Protein AF-A0AA88R9X1-F1 (afdb_monomer_lite)

Foldseek 3Di:
DDDDPPVPPDDPDDDPPPPDDPDDPDDPVCPDPVNCVVVVNPPCNVVVSVVVVVLVVQLVCCVVCVQDAGEAEFLAFEQDVVNVRDGPHHPVQSCQCVVCSVPDDSPDHHSFYYYRNHTDDD

pLDDT: mean 73.53, std 25.75, range [25.95, 97.69]

Sequence (122 aa):
MEGTNNGFCHDILIGTKLKGTKLKAPDADDAKEDLLEKEGWLNLSAYIVSKAALNAYSRILAKKFTAFRVNAVSPGFCKTDLSHNNGQFTAEEGARGPVRMALIPADGPSGKFFYQMEESAL

Radius of gyration: 17.2 Å; chains: 1; bounding box: 45×38×44 Å

Secondary structure (DSSP, 8-state):
-------TTSSSSS-----S---PPPPGGGGSHHHHHHTT--TTHHHHHHHHHHHHHHHHHHHH-TTS---EEE--SB-SGGGTT--SB-HHHHHHHHHHHHS--TTS--S-EEETTEEE--

Structure (mmCIF, N/CA/C/O backbone):
data_AF-A0AA88R9X1-F1
#
_entry.id   AF-A0AA88R9X1-F1
#
loop_
_atom_site.group_PDB
_atom_site.id
_atom_site.type_symbol
_atom_site.label_atom_id
_atom_site.label_alt_id
_atom_site.label_comp_id
_atom_site.label_asym_id
_atom_site.label_entity_id
_atom_site.label_seq_id
_atom_site.pdbx_PDB_ins_code
_atom_site.Cartn_x
_atom_site.Cartn_y
_atom_site.Cartn_z
_atom_site.occupancy
_atom_site.B_iso_or_equiv
_atom_site.auth_seq_id
_atom_site.auth_comp_id
_atom_site.auth_asym_id
_atom_site.auth_atom_id
_atom_site.pdbx_PDB_model_num
ATOM 1 N N . MET A 1 1 ? 31.416 5.103 -29.039 1.00 39.81 1 MET A N 1
ATOM 2 C CA . MET A 1 1 ? 31.401 5.306 -27.580 1.00 39.81 1 MET A CA 1
ATOM 3 C C . MET A 1 1 ? 30.964 6.731 -27.345 1.00 39.81 1 MET A C 1
ATOM 5 O O . MET A 1 1 ? 31.744 7.616 -27.634 1.00 39.81 1 MET A O 1
ATOM 9 N N . GLU A 1 2 ? 29.710 6.918 -26.951 1.00 25.95 2 GLU A N 1
ATOM 10 C CA . GLU A 1 2 ? 29.242 7.959 -26.026 1.00 25.95 2 GLU A CA 1
ATOM 11 C C . GLU A 1 2 ? 27.739 7.728 -25.878 1.00 25.95 2 GLU A C 1
ATOM 13 O O . GLU A 1 2 ? 26.950 7.947 -26.793 1.00 25.95 2 GLU A O 1
ATOM 18 N N . GLY A 1 3 ? 27.388 7.084 -24.764 1.00 28.06 3 GLY A N 1
ATOM 19 C CA . GLY A 1 3 ? 26.023 6.723 -24.429 1.00 28.06 3 GLY A CA 1
ATOM 20 C C . GLY A 1 3 ? 25.284 7.948 -23.921 1.00 28.06 3 GLY A C 1
ATOM 21 O O . GLY A 1 3 ? 25.703 8.584 -22.955 1.00 28.06 3 GLY A O 1
ATOM 22 N N . THR A 1 4 ? 24.164 8.255 -24.562 1.00 29.47 4 THR A N 1
ATOM 23 C CA . THR A 1 4 ? 23.162 9.172 -24.033 1.00 29.47 4 THR A CA 1
ATOM 24 C C . THR A 1 4 ? 22.575 8.555 -22.764 1.00 29.47 4 THR A C 1
ATOM 26 O O . THR A 1 4 ? 21.745 7.644 -22.815 1.00 29.47 4 THR A O 1
ATOM 29 N N . ASN A 1 5 ? 23.076 9.021 -21.619 1.00 31.41 5 ASN A N 1
ATOM 30 C CA . ASN A 1 5 ? 22.527 8.780 -20.290 1.00 31.41 5 ASN A CA 1
ATOM 31 C C . ASN A 1 5 ? 21.124 9.393 -20.210 1.00 31.41 5 ASN A C 1
ATOM 33 O O . ASN A 1 5 ? 20.933 10.511 -19.734 1.00 31.41 5 ASN A O 1
ATOM 37 N N . ASN A 1 6 ? 20.128 8.643 -20.668 1.00 27.61 6 ASN A N 1
ATOM 38 C CA . ASN A 1 6 ? 18.724 8.985 -20.503 1.00 27.61 6 ASN A CA 1
ATOM 39 C C . ASN A 1 6 ? 18.300 8.533 -19.101 1.00 27.61 6 ASN A C 1
ATOM 41 O O . ASN A 1 6 ? 17.631 7.519 -18.930 1.00 27.61 6 ASN A O 1
ATOM 45 N N . GLY A 1 7 ? 18.742 9.283 -18.088 1.00 29.55 7 GLY A N 1
ATOM 46 C CA . GLY A 1 7 ? 18.462 9.079 -16.662 1.00 29.55 7 GLY A CA 1
ATOM 47 C C . GLY A 1 7 ? 17.003 9.316 -16.247 1.00 29.55 7 GLY A C 1
ATOM 48 O O . GLY A 1 7 ? 16.743 9.764 -15.134 1.00 29.55 7 GLY A O 1
ATOM 49 N N . PHE A 1 8 ? 16.034 9.018 -17.112 1.00 29.48 8 PHE A N 1
ATOM 50 C CA . PHE A 1 8 ? 14.612 9.041 -16.779 1.00 29.48 8 PHE A CA 1
ATOM 51 C C . PHE A 1 8 ? 14.231 7.742 -16.066 1.00 29.48 8 PHE A C 1
ATOM 53 O O . PHE A 1 8 ? 13.696 6.836 -16.692 1.00 29.48 8 PHE A O 1
ATOM 60 N N . CYS A 1 9 ? 14.537 7.625 -14.769 1.00 28.97 9 CYS A N 1
ATOM 61 C CA . CYS A 1 9 ? 13.812 6.704 -13.870 1.00 28.97 9 CYS A CA 1
ATOM 62 C C . CYS A 1 9 ? 14.130 6.836 -12.370 1.00 28.97 9 CYS A C 1
ATOM 64 O O . CYS A 1 9 ? 13.554 6.085 -11.588 1.00 28.97 9 CYS A O 1
ATOM 66 N N . HIS A 1 10 ? 15.009 7.739 -11.922 1.00 27.98 10 HIS A N 1
ATOM 67 C CA . HIS A 1 10 ? 15.520 7.636 -10.547 1.00 27.98 10 HIS A CA 1
ATOM 68 C C . HIS A 1 10 ? 14.709 8.318 -9.428 1.00 27.98 10 HIS A C 1
ATOM 70 O O . HIS A 1 10 ? 14.932 7.961 -8.277 1.00 27.98 10 HIS A O 1
ATOM 76 N N . ASP A 1 11 ? 13.732 9.189 -9.717 1.00 27.67 11 ASP A N 1
ATOM 77 C CA . ASP A 1 11 ? 13.104 10.016 -8.659 1.00 27.67 11 ASP A CA 1
ATOM 78 C C . ASP A 1 11 ? 11.576 9.910 -8.538 1.00 27.67 11 ASP A C 1
ATOM 80 O O . ASP A 1 11 ? 10.944 10.657 -7.788 1.00 27.67 11 ASP A O 1
ATOM 84 N N . ILE A 1 12 ? 10.942 8.962 -9.227 1.00 31.28 12 ILE A N 1
ATOM 85 C CA . ILE A 1 12 ? 9.519 8.705 -9.002 1.00 31.28 12 ILE A CA 1
ATOM 86 C C . ILE A 1 12 ? 9.419 7.707 -7.839 1.00 31.28 12 ILE A C 1
ATOM 88 O O . ILE A 1 12 ? 10.000 6.631 -7.906 1.00 31.28 12 ILE A O 1
ATOM 92 N N . LEU A 1 13 ? 8.618 8.039 -6.821 1.00 41.50 13 LEU A N 1
ATOM 93 C CA . LEU A 1 13 ? 7.974 7.107 -5.873 1.00 41.50 13 LEU A CA 1
ATOM 94 C C . LEU A 1 13 ? 8.561 6.842 -4.476 1.00 41.50 13 LEU A C 1
ATOM 96 O O . LEU A 1 13 ? 8.080 5.905 -3.836 1.00 41.50 13 LEU A O 1
ATOM 100 N N . ILE A 1 14 ? 9.440 7.666 -3.895 1.00 32.62 14 ILE A N 1
ATOM 101 C CA . ILE A 1 14 ? 9.703 7.533 -2.444 1.00 32.62 14 ILE A CA 1
ATOM 102 C C . ILE A 1 14 ? 9.734 8.887 -1.739 1.00 32.62 14 ILE A C 1
ATOM 104 O O . ILE A 1 14 ? 10.750 9.570 -1.688 1.00 32.62 14 ILE A O 1
ATOM 108 N N . GLY A 1 15 ? 8.595 9.229 -1.139 1.00 27.77 15 GLY A N 1
ATOM 109 C CA . GLY A 1 15 ? 8.479 10.311 -0.173 1.00 27.77 15 GLY A CA 1
ATOM 110 C C . GLY A 1 15 ? 8.259 11.670 -0.819 1.00 27.77 15 GLY A C 1
ATOM 111 O O . GLY A 1 15 ? 9.072 12.184 -1.583 1.00 27.77 15 GLY A O 1
ATOM 112 N N . THR A 1 16 ? 7.157 12.311 -0.456 1.00 36.44 16 THR A N 1
ATOM 113 C CA . THR A 1 16 ? 7.021 13.755 -0.593 1.00 36.44 16 THR A CA 1
ATOM 114 C C . THR A 1 16 ? 8.128 14.442 0.205 1.00 36.44 16 THR A C 1
ATOM 116 O O . THR A 1 16 ? 7.961 14.770 1.373 1.00 36.44 16 THR A O 1
ATOM 119 N N . LYS A 1 17 ? 9.261 14.732 -0.440 1.00 29.09 17 LYS A N 1
ATOM 120 C CA . LYS A 1 17 ? 10.092 15.880 -0.075 1.00 29.09 17 LYS A CA 1
ATOM 121 C C . LYS A 1 17 ? 9.936 16.953 -1.140 1.00 29.09 17 LYS A C 1
ATOM 123 O O . LYS A 1 17 ? 10.871 17.317 -1.845 1.00 29.09 17 LYS A O 1
ATOM 128 N N . LEU A 1 18 ? 8.712 17.467 -1.226 1.00 35.84 18 LEU A N 1
ATOM 129 C CA . LEU A 1 18 ? 8.415 18.706 -1.929 1.00 35.84 18 LEU A CA 1
ATOM 130 C C . LEU A 1 18 ? 9.074 19.835 -1.129 1.00 35.84 18 LEU A C 1
ATOM 132 O O . LEU A 1 18 ? 8.592 20.244 -0.071 1.00 35.84 18 LEU A O 1
ATOM 136 N N . LYS A 1 19 ? 10.244 20.292 -1.584 1.00 26.88 19 LYS A N 1
ATOM 137 C CA . LYS A 1 19 ? 10.877 21.499 -1.051 1.00 26.88 19 LYS A CA 1
ATOM 138 C C . LYS A 1 19 ? 9.978 22.697 -1.376 1.00 26.88 19 LYS A C 1
ATOM 140 O O . LYS A 1 19 ? 10.009 23.221 -2.478 1.00 26.88 19 LYS A O 1
ATOM 145 N N . GLY A 1 20 ? 9.235 23.158 -0.375 1.00 31.95 20 GLY A N 1
ATOM 146 C CA . GLY A 1 20 ? 9.008 24.587 -0.150 1.00 31.95 20 GLY A CA 1
ATOM 147 C C . GLY A 1 20 ? 8.012 25.334 -1.039 1.00 31.95 20 GLY A C 1
ATOM 148 O O . GLY A 1 20 ? 7.910 26.545 -0.869 1.00 31.95 20 GLY A O 1
ATOM 149 N N . THR A 1 21 ? 7.242 24.689 -1.913 1.00 32.16 21 THR A N 1
ATOM 150 C CA . THR A 1 21 ? 6.120 25.358 -2.591 1.00 32.16 21 THR A CA 1
ATOM 151 C C . THR A 1 21 ? 4.806 24.958 -1.929 1.00 32.16 21 THR A C 1
ATOM 153 O O . THR A 1 21 ? 4.516 23.782 -1.715 1.00 32.16 21 THR A O 1
ATOM 156 N N . LYS A 1 22 ? 4.019 25.955 -1.510 1.00 31.02 22 LYS A N 1
ATOM 157 C CA . LYS A 1 22 ? 2.672 25.738 -0.974 1.00 31.02 22 LYS A CA 1
ATOM 158 C C . LYS A 1 22 ? 1.824 25.109 -2.082 1.00 31.02 22 LYS A C 1
ATOM 160 O O . LYS A 1 22 ? 1.385 25.823 -2.975 1.00 31.02 22 LYS A O 1
ATOM 165 N N . LEU A 1 23 ? 1.600 23.797 -2.028 1.00 41.44 23 LEU A N 1
ATOM 166 C CA .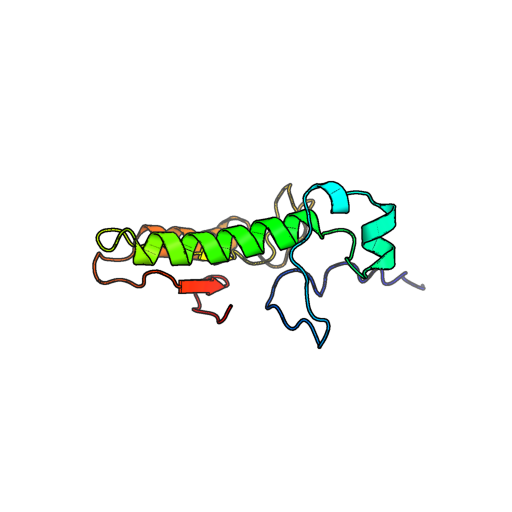 LEU A 1 23 ? 0.645 23.145 -2.919 1.00 41.44 23 LEU A CA 1
ATOM 167 C C . LEU A 1 23 ? -0.763 23.628 -2.562 1.00 41.44 23 LEU A C 1
ATOM 169 O O . LEU A 1 23 ? -1.288 23.317 -1.491 1.00 41.44 23 LEU A O 1
ATOM 173 N N . LYS A 1 24 ? -1.377 24.383 -3.473 1.00 41.38 24 LYS A N 1
ATOM 174 C CA . LYS A 1 24 ? -2.832 24.488 -3.548 1.00 41.38 24 LYS A CA 1
ATOM 175 C C . LYS A 1 24 ? -3.346 23.151 -4.101 1.00 41.38 24 LYS A C 1
ATOM 177 O O . LYS A 1 24 ? -2.697 22.560 -4.964 1.00 41.38 24 LYS A O 1
ATOM 182 N N . ALA A 1 25 ? -4.455 22.637 -3.570 1.00 45.50 25 ALA A N 1
ATOM 183 C CA . ALA A 1 25 ? -5.102 21.477 -4.178 1.00 45.50 25 ALA A CA 1
ATOM 184 C C . ALA A 1 25 ? -5.467 21.842 -5.630 1.00 45.50 25 ALA A C 1
ATOM 186 O O . ALA A 1 25 ? -6.022 22.927 -5.814 1.00 45.50 25 ALA A O 1
ATOM 187 N N . PRO A 1 26 ? -5.125 21.007 -6.628 1.00 49.78 26 PRO A N 1
ATOM 188 C CA . PRO A 1 26 ? -5.497 21.291 -8.004 1.00 49.78 26 PRO A CA 1
ATOM 189 C C . PRO A 1 26 ? -7.024 21.274 -8.113 1.00 49.78 26 PRO A C 1
ATOM 191 O O . PRO A 1 26 ? -7.675 20.317 -7.680 1.00 49.78 26 PRO A O 1
ATOM 194 N N . ASP A 1 27 ? -7.583 22.353 -8.649 1.00 51.22 27 ASP A N 1
ATOM 195 C CA . ASP A 1 27 ? -8.983 22.424 -9.040 1.00 51.22 27 ASP A CA 1
ATOM 196 C C . ASP A 1 27 ? -9.172 21.520 -10.282 1.00 51.22 27 ASP A C 1
ATOM 198 O O . ASP A 1 27 ? -8.227 21.271 -11.032 1.00 51.22 27 ASP A O 1
ATOM 202 N N . ALA A 1 28 ? -10.371 20.968 -10.514 1.00 52.03 28 ALA A N 1
ATOM 203 C CA . ALA A 1 28 ? -10.596 20.010 -11.615 1.00 52.03 28 ALA A CA 1
ATOM 204 C C . ALA A 1 28 ? -10.238 20.580 -13.008 1.00 52.03 28 ALA A C 1
ATOM 206 O O . ALA A 1 28 ? -9.942 19.827 -13.936 1.00 52.03 28 ALA A O 1
ATOM 207 N N . ASP A 1 29 ? -10.225 21.909 -13.126 1.00 50.34 29 ASP A N 1
ATOM 208 C CA . ASP A 1 29 ? -9.878 22.656 -14.333 1.00 50.34 29 ASP A CA 1
ATOM 209 C C . ASP A 1 29 ? -8.359 22.828 -14.552 1.00 50.34 29 ASP A C 1
ATOM 211 O O . ASP A 1 29 ? -7.946 23.194 -15.657 1.00 50.34 29 ASP A O 1
ATOM 215 N N . ASP A 1 30 ? -7.527 22.517 -13.548 1.00 53.12 30 ASP A N 1
ATOM 216 C CA . ASP A 1 30 ? -6.058 22.641 -13.590 1.00 53.12 30 ASP A CA 1
ATOM 217 C C . ASP A 1 30 ? -5.380 21.469 -14.329 1.00 53.12 30 ASP A C 1
ATOM 219 O O . ASP A 1 30 ? -4.165 21.453 -14.512 1.00 53.12 30 ASP A O 1
ATOM 223 N N . ALA A 1 31 ? -6.157 20.489 -14.802 1.00 53.72 31 ALA A N 1
ATOM 224 C CA . ALA A 1 31 ? -5.675 19.323 -15.550 1.00 53.72 31 ALA A CA 1
ATOM 225 C C . ALA A 1 31 ? -5.240 19.627 -17.003 1.00 53.72 31 ALA A C 1
ATOM 227 O O . ALA A 1 31 ? -4.954 18.705 -17.766 1.00 53.72 31 ALA A O 1
ATOM 228 N N . LYS A 1 32 ? -5.218 20.899 -17.417 1.00 52.47 32 LYS A N 1
ATOM 229 C CA . LYS A 1 32 ? -4.786 21.315 -18.760 1.00 52.47 32 LYS A CA 1
ATOM 230 C C . LYS A 1 32 ? -3.257 21.340 -18.820 1.00 52.47 32 LYS A C 1
ATOM 232 O O . LYS A 1 32 ? -2.629 21.936 -17.950 1.00 52.47 32 LYS A O 1
ATOM 237 N N . GLU A 1 33 ? -2.671 20.734 -19.853 1.00 51.03 33 GLU A N 1
ATOM 238 C CA . GLU A 1 33 ? -1.211 20.557 -19.973 1.00 51.03 33 GLU A CA 1
ATOM 239 C C . GLU A 1 33 ? -0.416 21.870 -19.841 1.00 51.03 33 GLU A C 1
ATOM 241 O O . GLU A 1 33 ? 0.590 21.904 -19.135 1.00 51.03 33 GLU A O 1
ATOM 246 N N . ASP A 1 34 ? -0.941 22.977 -20.377 1.00 49.09 34 ASP A N 1
ATOM 247 C CA . ASP A 1 34 ? -0.329 24.315 -20.290 1.00 49.09 34 ASP A CA 1
ATOM 248 C C . ASP A 1 34 ? -0.182 24.866 -18.852 1.00 49.09 34 ASP A C 1
ATOM 250 O O . ASP A 1 34 ? 0.638 25.752 -18.603 1.00 49.09 34 ASP A O 1
ATOM 254 N N . LEU A 1 35 ? -0.974 24.383 -17.885 1.00 50.56 35 LEU A N 1
ATOM 255 C CA . LEU A 1 35 ? -0.901 24.812 -16.478 1.00 50.56 35 LEU A CA 1
ATOM 256 C C . LEU A 1 35 ? 0.069 23.956 -15.656 1.00 50.56 35 LEU A C 1
ATOM 258 O O . LEU A 1 35 ? 0.626 24.438 -14.668 1.00 50.56 35 LEU A O 1
ATOM 262 N N . LEU A 1 36 ? 0.309 22.712 -16.081 1.00 52.81 36 LEU A N 1
ATOM 263 C CA . LEU A 1 36 ? 1.212 21.787 -15.399 1.00 52.81 36 LEU A CA 1
ATOM 264 C C . LEU A 1 36 ? 2.664 22.266 -15.501 1.00 52.81 36 LEU A C 1
ATOM 266 O O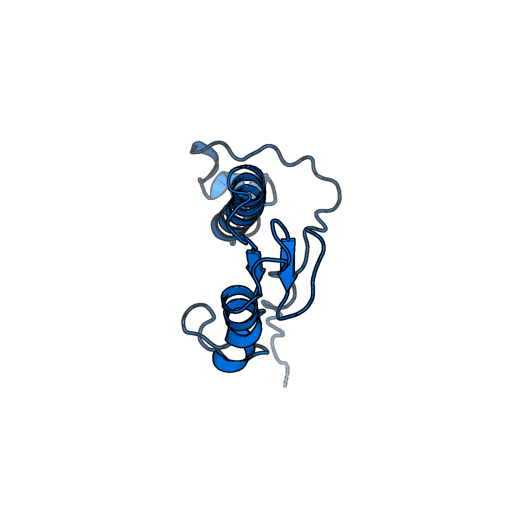 . LEU A 1 36 ? 3.364 22.308 -14.491 1.00 52.81 36 LEU A O 1
ATOM 270 N N . GLU A 1 37 ? 3.089 22.732 -16.679 1.00 51.97 37 GLU A N 1
ATOM 271 C CA . GLU A 1 37 ? 4.434 23.291 -16.865 1.00 51.97 37 GLU A CA 1
ATOM 272 C C . GLU A 1 37 ? 4.625 24.615 -16.113 1.00 51.97 37 GLU A C 1
ATOM 274 O O . GLU A 1 37 ? 5.665 24.840 -15.490 1.00 51.97 37 GLU A O 1
ATOM 279 N N . LYS A 1 38 ? 3.602 25.480 -16.118 1.00 49.53 38 LYS A N 1
ATOM 280 C CA . LYS A 1 38 ? 3.661 26.816 -15.507 1.00 49.53 38 LYS A CA 1
ATOM 281 C C . LYS A 1 38 ? 3.752 26.778 -13.978 1.00 49.53 38 LYS A C 1
ATOM 283 O O . LYS A 1 38 ? 4.395 27.640 -13.385 1.00 49.53 38 LYS A O 1
ATOM 288 N N . GLU A 1 39 ? 3.150 25.769 -13.356 1.00 57.28 39 GLU A N 1
ATOM 289 C CA . GLU A 1 39 ? 3.133 25.572 -11.900 1.00 57.28 39 GLU A CA 1
ATOM 290 C C . GLU A 1 39 ? 4.157 24.513 -11.424 1.00 57.28 39 GLU A C 1
ATOM 292 O O . GLU A 1 39 ? 4.176 24.139 -10.250 1.00 57.28 39 GLU A O 1
ATOM 297 N N . GLY A 1 40 ? 5.039 24.032 -12.312 1.00 53.69 40 GLY A N 1
ATOM 298 C CA . GLY A 1 40 ? 6.135 23.115 -11.967 1.00 53.69 40 GLY A CA 1
ATOM 299 C C . GLY A 1 40 ? 5.710 21.667 -11.691 1.00 53.69 40 GLY A C 1
ATOM 300 O O . GLY A 1 40 ? 6.444 20.915 -11.043 1.00 53.69 40 GLY A O 1
ATOM 301 N N . TRP A 1 41 ? 4.539 21.254 -12.172 1.00 50.00 41 TRP A N 1
ATOM 302 C CA . TRP A 1 41 ? 4.053 19.883 -12.073 1.00 50.00 41 TRP A CA 1
ATOM 303 C C . TRP A 1 41 ? 4.607 19.056 -13.232 1.00 50.00 41 TRP A C 1
ATOM 305 O O . TRP A 1 41 ? 4.156 19.156 -14.367 1.00 50.00 41 TRP A O 1
ATOM 315 N N . LEU A 1 42 ? 5.595 18.210 -12.939 1.00 49.41 42 LEU A N 1
ATOM 316 C CA . LEU A 1 42 ? 6.153 17.257 -13.903 1.00 49.41 42 LEU A CA 1
ATOM 317 C C . LEU A 1 42 ? 5.053 16.328 -14.466 1.00 49.41 42 LEU A C 1
ATOM 319 O O . LEU A 1 42 ? 4.078 16.045 -13.767 1.00 49.41 42 LEU A O 1
ATOM 323 N N . ASN A 1 43 ? 5.268 15.802 -15.683 1.00 53.31 43 ASN A N 1
ATOM 324 C CA . ASN A 1 43 ? 4.405 14.951 -16.544 1.00 53.31 43 ASN A CA 1
ATOM 325 C C . ASN A 1 43 ? 3.771 13.673 -15.922 1.00 53.31 43 ASN A C 1
ATOM 327 O O . ASN A 1 43 ? 3.287 12.794 -16.628 1.00 53.31 43 ASN A O 1
ATOM 331 N N . LEU A 1 44 ? 3.766 13.539 -14.597 1.00 58.59 44 LEU A N 1
ATOM 332 C CA . LEU A 1 44 ? 3.147 12.470 -13.806 1.00 58.59 44 LEU A CA 1
ATOM 333 C C . LEU A 1 44 ? 2.127 13.015 -12.789 1.00 58.59 44 LEU A C 1
ATOM 335 O O . LEU A 1 44 ? 1.733 12.302 -11.860 1.00 58.59 44 LEU A O 1
ATOM 339 N N . SER A 1 45 ? 1.711 14.276 -12.944 1.00 71.12 45 SER A N 1
ATOM 340 C CA . SER A 1 45 ? 0.898 15.027 -11.979 1.00 71.12 45 SER A CA 1
ATOM 341 C C . SER A 1 45 ? -0.371 14.279 -11.557 1.00 71.12 45 SER A C 1
ATOM 343 O O . SER A 1 45 ? -0.606 14.106 -10.363 1.00 71.12 45 SER A O 1
ATOM 345 N N . ALA A 1 46 ? -1.134 13.726 -12.506 1.00 80.94 46 ALA A N 1
ATOM 346 C CA . ALA A 1 46 ? -2.375 13.010 -12.212 1.00 80.94 46 ALA A CA 1
ATOM 347 C C . ALA A 1 46 ? -2.148 11.713 -11.416 1.00 80.94 46 ALA A C 1
ATOM 349 O O . ALA A 1 46 ? -2.882 11.434 -10.466 1.00 80.94 46 ALA A O 1
ATOM 350 N N . TYR A 1 47 ? -1.112 10.930 -11.750 1.00 79.88 47 TYR A N 1
ATOM 351 C CA . TYR A 1 47 ? -0.779 9.707 -11.011 1.00 79.88 47 TYR A CA 1
ATOM 352 C C . TYR A 1 47 ? -0.330 10.031 -9.583 1.00 79.88 47 TYR A C 1
ATOM 354 O O . TYR A 1 47 ? -0.805 9.413 -8.629 1.00 79.88 47 TYR A O 1
ATOM 362 N N . ILE A 1 48 ? 0.538 11.036 -9.424 1.00 81.12 48 ILE A N 1
ATOM 363 C CA . ILE A 1 48 ? 1.035 11.480 -8.117 1.00 81.12 48 ILE A CA 1
ATOM 364 C C . ILE A 1 48 ? -0.123 11.981 -7.249 1.00 81.12 48 ILE A C 1
ATOM 366 O O . ILE A 1 48 ? -0.274 11.525 -6.114 1.00 81.12 48 ILE A O 1
ATOM 370 N N . VAL A 1 49 ? -0.980 12.856 -7.785 1.00 83.94 49 VAL A N 1
ATOM 371 C CA . VAL A 1 49 ? -2.154 13.384 -7.074 1.00 83.94 49 VAL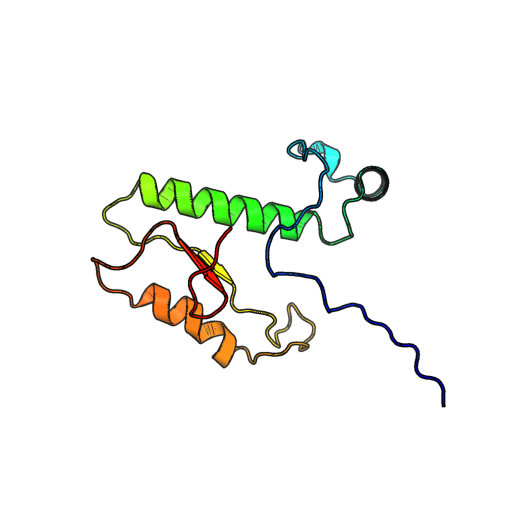 A CA 1
ATOM 372 C C . VAL A 1 49 ? -3.124 12.258 -6.716 1.00 83.94 49 VAL A C 1
ATOM 374 O O . VAL A 1 49 ? -3.569 12.176 -5.571 1.00 83.94 49 VAL A O 1
ATOM 377 N N . SER A 1 50 ? -3.397 11.334 -7.643 1.00 84.19 50 SER A N 1
ATOM 378 C CA . SER A 1 50 ? -4.265 10.178 -7.395 1.00 84.19 50 SER A CA 1
ATOM 379 C C . SER A 1 50 ? -3.738 9.293 -6.259 1.00 84.19 50 SER A C 1
ATOM 381 O O . SER A 1 50 ? -4.490 8.929 -5.352 1.00 84.19 50 SER A O 1
ATOM 383 N N . LYS A 1 51 ? -2.434 8.982 -6.243 1.00 88.75 51 LYS A N 1
ATOM 384 C CA . LYS A 1 51 ? -1.827 8.168 -5.177 1.00 88.75 51 LYS A CA 1
ATOM 385 C C . LYS A 1 51 ? -1.732 8.911 -3.843 1.00 88.75 51 LYS A C 1
ATOM 387 O O . LYS A 1 51 ? -1.946 8.291 -2.802 1.00 88.75 51 LYS A O 1
ATOM 392 N N . ALA A 1 52 ? -1.502 10.224 -3.851 1.00 86.50 52 ALA A N 1
ATOM 393 C CA . ALA A 1 52 ? -1.560 11.045 -2.642 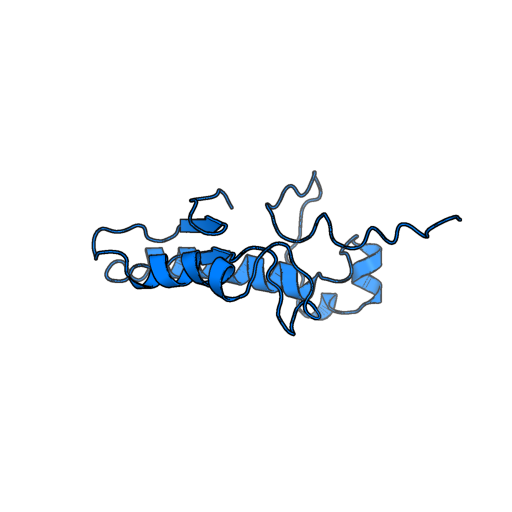1.00 86.50 52 ALA A CA 1
ATOM 394 C C . ALA A 1 52 ? -2.978 11.069 -2.042 1.00 86.50 52 ALA A C 1
ATOM 396 O O . ALA A 1 52 ? -3.148 10.847 -0.840 1.00 86.50 52 ALA A O 1
ATOM 397 N N . ALA A 1 53 ? -4.003 11.252 -2.882 1.00 87.69 53 ALA A N 1
ATOM 398 C CA . ALA A 1 53 ? -5.403 11.199 -2.471 1.00 87.69 53 ALA A CA 1
ATOM 399 C C . ALA A 1 53 ? -5.782 9.817 -1.914 1.00 87.69 53 ALA A C 1
ATOM 401 O O . ALA A 1 53 ? -6.412 9.732 -0.860 1.00 87.69 53 ALA A O 1
ATOM 402 N N . LEU A 1 54 ? -5.335 8.731 -2.557 1.00 89.12 54 LEU A N 1
ATOM 403 C CA . LEU A 1 54 ? -5.547 7.362 -2.079 1.00 89.12 54 LEU A CA 1
ATOM 404 C C . LEU A 1 54 ? -4.929 7.130 -0.688 1.00 89.12 54 LEU A C 1
ATOM 406 O O . LEU A 1 54 ? -5.572 6.540 0.181 1.00 89.12 54 LEU A O 1
ATOM 410 N N . ASN A 1 55 ? -3.717 7.638 -0.445 1.00 90.50 55 ASN A N 1
ATOM 411 C CA . ASN A 1 55 ? -3.048 7.538 0.856 1.00 90.50 55 ASN A CA 1
ATOM 412 C C . ASN A 1 55 ? -3.757 8.354 1.950 1.00 90.50 55 ASN A C 1
ATOM 414 O O . ASN A 1 55 ? -3.835 7.928 3.102 1.00 90.50 55 ASN A O 1
ATOM 418 N N . ALA A 1 56 ? -4.298 9.527 1.616 1.00 91.31 56 ALA A N 1
ATOM 419 C CA . ALA A 1 56 ? -5.128 10.287 2.548 1.00 91.31 56 ALA A CA 1
ATOM 420 C C . ALA A 1 56 ? -6.439 9.544 2.857 1.00 91.31 56 ALA A C 1
ATOM 422 O O . ALA A 1 56 ? -6.851 9.445 4.016 1.00 91.31 56 ALA A O 1
ATOM 423 N N . TYR A 1 57 ? -7.065 8.969 1.830 1.00 93.12 57 TYR A N 1
ATOM 424 C CA . TYR A 1 57 ? -8.323 8.246 1.954 1.00 93.12 57 TYR A CA 1
ATOM 425 C C . TYR A 1 57 ? -8.194 6.980 2.808 1.00 93.12 57 TYR A C 1
ATOM 427 O O . TYR A 1 57 ? -9.043 6.740 3.668 1.00 93.12 57 TYR A O 1
ATOM 435 N N . SER A 1 58 ? -7.106 6.215 2.669 1.00 92.44 58 SER A N 1
ATOM 436 C CA . SER A 1 58 ? -6.859 5.029 3.503 1.00 92.44 58 SER A CA 1
ATOM 437 C C . SER A 1 58 ? -6.796 5.374 4.998 1.00 92.44 58 SER A C 1
ATOM 439 O O . SER A 1 58 ? -7.367 4.659 5.822 1.00 92.44 58 SER A O 1
ATOM 441 N N . ARG A 1 59 ? -6.205 6.522 5.365 1.00 93.75 59 ARG A N 1
ATOM 442 C CA . ARG A 1 59 ? -6.173 7.026 6.753 1.00 93.75 59 ARG A CA 1
ATOM 443 C C . ARG A 1 59 ? -7.555 7.433 7.260 1.00 93.75 59 ARG A C 1
ATOM 445 O O . ARG A 1 59 ? -7.863 7.207 8.430 1.00 93.75 59 ARG A O 1
ATOM 452 N N . ILE A 1 60 ? -8.385 8.035 6.407 1.00 96.19 60 ILE A N 1
ATOM 453 C CA . ILE A 1 60 ? -9.775 8.380 6.747 1.00 96.19 60 ILE A CA 1
ATOM 454 C C . ILE A 1 60 ? -10.582 7.101 6.997 1.00 96.19 60 ILE A C 1
ATOM 456 O O . ILE A 1 60 ? -11.269 6.999 8.014 1.00 96.19 60 ILE A O 1
ATOM 460 N N . LEU A 1 61 ? -10.457 6.107 6.115 1.00 95.12 61 LEU A N 1
ATOM 461 C CA . LEU A 1 61 ? -11.122 4.814 6.261 1.00 95.12 61 LEU A CA 1
ATOM 462 C C . LEU A 1 61 ? -10.682 4.075 7.525 1.00 95.12 61 LEU A C 1
ATOM 464 O O . LEU A 1 61 ? -11.540 3.599 8.263 1.00 95.12 61 LEU A O 1
ATOM 468 N N . ALA A 1 62 ? -9.382 4.043 7.820 1.00 95.25 62 ALA A N 1
ATOM 469 C CA . ALA A 1 62 ? -8.851 3.416 9.030 1.00 95.25 62 ALA A CA 1
ATOM 470 C C . ALA A 1 62 ? -9.438 4.018 10.318 1.00 95.25 62 ALA A C 1
ATOM 472 O O . ALA A 1 62 ? -9.725 3.294 11.268 1.00 95.25 62 ALA A O 1
ATOM 473 N N . LYS A 1 63 ? -9.651 5.342 10.348 1.00 95.81 63 LYS A N 1
ATOM 474 C CA . LYS A 1 63 ? -10.295 6.025 11.483 1.00 95.81 63 LYS A CA 1
ATOM 475 C C . LYS A 1 63 ? -11.794 5.745 11.564 1.00 95.81 63 LYS A C 1
ATOM 477 O O . LYS A 1 63 ? -12.328 5.622 12.660 1.00 95.81 63 LYS A O 1
ATOM 482 N N . LYS A 1 64 ? -12.475 5.682 10.417 1.00 97.50 64 LYS A N 1
ATOM 483 C CA . LYS A 1 64 ? -13.927 5.469 10.346 1.00 97.50 64 LYS A CA 1
ATOM 484 C C . LYS A 1 64 ? -14.320 4.026 10.670 1.00 97.50 64 LYS A C 1
ATOM 486 O O . LYS A 1 64 ? -15.361 3.802 11.278 1.00 97.50 64 LYS A O 1
ATOM 491 N N . PHE A 1 65 ? -13.502 3.061 10.264 1.00 95.38 65 PHE A N 1
ATOM 492 C CA . PHE A 1 65 ? -13.795 1.636 10.352 1.00 95.38 65 PHE A CA 1
ATOM 493 C C . PHE A 1 65 ? -12.757 0.920 11.213 1.00 95.38 65 PHE A C 1
ATOM 495 O O . PHE A 1 65 ? -11.877 0.225 10.713 1.00 95.38 65 PHE A O 1
ATOM 502 N N . THR A 1 66 ? -12.888 1.058 12.531 1.00 92.94 66 THR A N 1
ATOM 503 C CA . THR A 1 66 ? -11.939 0.488 13.499 1.00 92.94 66 THR A CA 1
ATOM 504 C C . THR A 1 66 ? -11.946 -1.040 13.541 1.00 92.94 66 THR A C 1
ATOM 506 O O . THR A 1 66 ? -10.962 -1.627 13.969 1.00 92.94 66 THR A O 1
ATOM 509 N N . ALA A 1 67 ? -12.999 -1.710 13.066 1.00 93.56 67 ALA A N 1
ATOM 510 C CA . ALA A 1 67 ? -13.022 -3.170 12.942 1.00 93.56 67 ALA A CA 1
ATOM 511 C C . ALA A 1 67 ? -12.119 -3.692 11.806 1.00 93.56 67 ALA A C 1
ATOM 513 O O . ALA A 1 67 ? -11.652 -4.826 11.863 1.00 93.56 67 ALA A O 1
ATOM 514 N N . PHE A 1 68 ? -11.844 -2.869 10.790 1.00 93.88 68 PHE A N 1
ATOM 515 C CA . PHE A 1 68 ? -11.011 -3.240 9.649 1.00 93.88 68 PHE A CA 1
ATOM 516 C C . PHE A 1 68 ? -9.566 -2.780 9.850 1.00 93.88 68 PHE A C 1
ATOM 518 O O . PHE A 1 68 ? -9.276 -1.830 10.582 1.00 93.88 68 PHE A O 1
ATOM 525 N N . ARG A 1 69 ? -8.632 -3.457 9.182 1.00 95.62 69 ARG A N 1
ATOM 526 C CA . ARG A 1 69 ? -7.238 -3.023 9.076 1.00 95.62 69 ARG A CA 1
ATOM 527 C C . ARG A 1 69 ? -7.024 -2.439 7.688 1.00 95.62 69 ARG A C 1
ATOM 529 O O . ARG A 1 69 ? -7.023 -3.167 6.702 1.00 95.62 69 ARG A O 1
ATOM 536 N N . VAL A 1 70 ? -6.910 -1.117 7.605 1.00 96.44 70 VAL A N 1
ATOM 537 C CA . VAL A 1 70 ? -6.799 -0.406 6.326 1.00 96.44 70 VAL A CA 1
ATOM 538 C C . VAL A 1 70 ? -5.431 0.244 6.250 1.00 96.44 70 VAL A C 1
ATOM 540 O O . VAL A 1 70 ? -5.147 1.155 7.017 1.00 96.44 70 VAL A O 1
ATOM 543 N N . ASN A 1 71 ? -4.586 -0.199 5.325 1.00 95.88 71 ASN A N 1
ATOM 544 C CA . ASN A 1 71 ? -3.240 0.339 5.129 1.00 95.88 71 ASN A CA 1
ATOM 545 C C . ASN A 1 71 ? -2.990 0.613 3.645 1.00 95.88 71 ASN A C 1
ATOM 547 O O . ASN A 1 71 ? -3.618 0.005 2.779 1.00 95.88 71 ASN A O 1
ATOM 551 N N . ALA A 1 72 ? -2.065 1.524 3.356 1.00 95.62 72 ALA A N 1
ATOM 552 C CA . ALA A 1 72 ? -1.567 1.762 2.007 1.00 95.62 72 ALA A CA 1
ATOM 553 C C . ALA A 1 72 ? -0.190 1.111 1.842 1.00 95.62 72 ALA A C 1
ATOM 555 O O . ALA A 1 72 ? 0.633 1.165 2.754 1.00 95.62 72 ALA A O 1
ATOM 556 N N . VAL A 1 73 ? 0.064 0.508 0.680 1.00 95.50 73 VAL A N 1
ATOM 557 C CA . VAL A 1 73 ? 1.335 -0.166 0.384 1.00 95.50 73 VAL A CA 1
ATOM 558 C C . VAL A 1 73 ? 1.843 0.259 -0.986 1.00 95.50 73 VAL A C 1
ATOM 560 O O . VAL A 1 73 ? 1.110 0.185 -1.972 1.00 95.50 73 VAL A O 1
ATOM 563 N N . SER A 1 74 ? 3.102 0.683 -1.047 1.00 94.75 74 SER A N 1
ATOM 564 C CA . SER A 1 74 ? 3.852 0.855 -2.287 1.00 94.75 74 SER A CA 1
ATOM 565 C C . SER A 1 74 ? 4.700 -0.396 -2.538 1.00 94.75 74 SER A C 1
ATOM 567 O O . SER A 1 74 ? 5.557 -0.703 -1.711 1.00 94.75 74 SER A O 1
ATOM 569 N N . PRO A 1 75 ? 4.508 -1.114 -3.658 1.00 92.31 75 PRO A N 1
ATOM 570 C CA . PRO A 1 75 ? 5.261 -2.332 -3.977 1.00 92.31 75 PRO A CA 1
ATOM 571 C C . PRO A 1 75 ? 6.692 -2.049 -4.473 1.00 92.31 75 PRO A C 1
ATOM 573 O O . PRO A 1 75 ? 7.400 -2.964 -4.879 1.00 92.31 75 PRO A O 1
ATOM 576 N N . GLY A 1 76 ? 7.123 -0.784 -4.498 1.00 91.88 76 GLY A N 1
ATOM 577 C CA . GLY A 1 76 ? 8.357 -0.377 -5.165 1.00 91.88 76 GLY A CA 1
ATOM 578 C C . GLY A 1 76 ? 8.250 -0.412 -6.693 1.00 91.88 76 GLY A C 1
ATOM 579 O O . GLY A 1 76 ? 7.187 -0.663 -7.269 1.00 91.88 76 GLY A O 1
ATOM 580 N N . PHE A 1 77 ? 9.363 -0.123 -7.368 1.00 92.06 77 PHE A N 1
ATOM 581 C CA . PHE A 1 77 ? 9.410 -0.072 -8.829 1.00 92.06 77 PHE A CA 1
ATOM 582 C C . PHE A 1 77 ? 9.556 -1.478 -9.430 1.00 92.06 77 PHE A C 1
ATOM 584 O O . PHE A 1 77 ? 10.658 -2.031 -9.502 1.00 92.06 77 PHE A O 1
ATOM 591 N N . CYS A 1 78 ? 8.420 -2.063 -9.819 1.00 91.12 78 CYS A N 1
ATOM 592 C CA . CYS A 1 78 ? 8.311 -3.447 -10.281 1.00 91.12 78 CYS A CA 1
ATOM 593 C C . CYS A 1 78 ? 8.304 -3.563 -11.808 1.00 91.12 78 CYS A C 1
ATOM 595 O O . CYS A 1 78 ? 7.684 -2.741 -12.476 1.00 91.12 78 CYS A O 1
ATOM 597 N N . LYS A 1 79 ? 8.895 -4.634 -12.345 1.00 93.56 79 LYS A N 1
ATOM 598 C CA . LYS A 1 79 ? 8.838 -5.025 -13.762 1.00 93.56 79 LYS A CA 1
ATOM 599 C C . LYS A 1 79 ? 7.437 -5.527 -14.117 1.00 93.56 79 LYS A C 1
ATOM 601 O O . LYS A 1 79 ? 7.085 -6.658 -13.792 1.00 93.56 79 LYS A O 1
ATOM 606 N N . THR A 1 80 ? 6.635 -4.662 -14.730 1.00 91.25 80 THR A N 1
ATOM 607 C CA . THR A 1 80 ? 5.244 -4.918 -15.139 1.00 91.25 80 THR A CA 1
ATOM 608 C C . THR A 1 80 ? 4.940 -4.162 -16.429 1.00 91.25 80 THR A C 1
ATOM 610 O O . THR A 1 80 ? 5.703 -3.278 -16.816 1.00 91.25 80 THR A O 1
ATOM 613 N N . ASP A 1 81 ? 3.797 -4.417 -17.061 1.00 93.62 81 ASP A N 1
ATOM 614 C CA . ASP A 1 81 ? 3.387 -3.653 -18.248 1.00 93.62 81 ASP A CA 1
ATOM 615 C C . ASP A 1 81 ? 3.263 -2.144 -17.966 1.00 93.62 81 ASP A C 1
ATOM 617 O O . ASP A 1 81 ? 3.629 -1.332 -18.811 1.00 93.62 81 ASP A O 1
ATOM 621 N N . LEU A 1 82 ? 2.865 -1.752 -16.744 1.00 86.62 82 LEU A N 1
ATOM 622 C CA . LEU A 1 82 ? 2.785 -0.346 -16.314 1.00 86.62 82 LEU A CA 1
ATOM 623 C C . LEU A 1 82 ? 4.144 0.375 -16.379 1.00 86.62 82 LEU A C 1
ATOM 625 O O . LEU A 1 82 ? 4.203 1.580 -16.611 1.00 86.62 82 LEU A O 1
ATOM 629 N N . SER A 1 83 ? 5.234 -0.356 -16.158 1.00 86.75 83 SER A N 1
ATOM 630 C CA . SER A 1 83 ? 6.607 0.153 -16.195 1.00 86.75 83 SER A CA 1
ATOM 631 C C . SER A 1 83 ? 7.349 -0.235 -17.477 1.00 86.75 83 SER A C 1
ATOM 633 O O . SER A 1 83 ? 8.574 -0.099 -17.543 1.00 86.75 83 SER A O 1
ATOM 635 N N . HIS A 1 84 ? 6.638 -0.728 -18.498 1.00 92.25 84 HIS A N 1
ATOM 636 C CA . HIS A 1 84 ? 7.226 -1.280 -19.723 1.00 92.25 84 HIS A CA 1
ATOM 637 C C . HIS A 1 84 ? 8.278 -2.364 -19.428 1.00 92.25 84 HIS A C 1
ATOM 639 O O . HIS A 1 84 ? 9.344 -2.403 -20.038 1.00 92.25 84 HIS A O 1
ATOM 645 N N . ASN A 1 85 ? 7.993 -3.217 -18.441 1.00 91.12 85 ASN A N 1
ATOM 646 C CA . ASN A 1 85 ? 8.870 -4.273 -17.933 1.00 91.12 85 ASN A CA 1
ATOM 647 C C . ASN A 1 85 ? 10.225 -3.790 -17.372 1.00 91.12 85 ASN A C 1
ATOM 649 O O . ASN A 1 85 ? 11.142 -4.592 -17.186 1.00 91.12 85 ASN A O 1
ATOM 653 N N . ASN A 1 86 ? 10.335 -2.506 -17.012 1.00 85.94 86 ASN A N 1
ATOM 654 C CA . ASN A 1 86 ? 11.461 -1.957 -16.255 1.00 85.94 86 ASN A CA 1
ATOM 655 C C . ASN A 1 86 ? 11.186 -1.992 -14.749 1.00 85.94 86 ASN A C 1
ATOM 657 O O . ASN A 1 86 ? 10.041 -1.969 -14.306 1.00 85.94 86 ASN A O 1
ATOM 661 N N . GLY A 1 87 ? 12.234 -2.050 -13.935 1.00 90.00 87 GLY A N 1
ATOM 662 C CA . GLY A 1 87 ? 12.067 -2.115 -12.487 1.00 90.00 87 GLY A CA 1
ATOM 663 C C . GLY A 1 87 ? 13.254 -2.730 -11.773 1.00 90.00 87 GLY A C 1
ATOM 664 O O . GLY A 1 87 ? 14.003 -3.519 -12.352 1.00 90.00 87 GLY A O 1
ATOM 665 N N . GLN A 1 88 ? 13.390 -2.385 -10.496 1.00 93.44 88 GLN A N 1
ATOM 666 C CA . GLN A 1 88 ? 14.334 -3.034 -9.586 1.00 93.44 88 GLN A CA 1
ATOM 667 C C . GLN A 1 88 ? 13.774 -4.363 -9.071 1.00 93.44 88 GLN A C 1
ATOM 669 O O . GLN A 1 88 ? 14.531 -5.311 -8.891 1.00 93.44 88 GLN A O 1
ATOM 674 N N . PHE A 1 89 ? 12.453 -4.445 -8.890 1.00 92.00 89 PHE A N 1
ATOM 675 C CA . PHE A 1 89 ? 11.771 -5.616 -8.345 1.00 92.00 89 PHE A CA 1
ATOM 676 C C . PHE A 1 89 ? 11.020 -6.386 -9.431 1.00 92.00 89 PHE A C 1
ATOM 678 O O . PHE A 1 89 ? 10.543 -5.819 -10.414 1.00 92.00 89 PHE A O 1
ATOM 685 N N . THR A 1 90 ? 10.872 -7.690 -9.251 1.00 96.38 90 THR A N 1
ATOM 686 C CA . THR A 1 90 ? 9.887 -8.498 -9.978 1.00 96.38 90 THR A CA 1
ATOM 687 C C . THR A 1 90 ? 8.472 -8.242 -9.445 1.00 96.38 90 THR A C 1
ATOM 689 O O . THR A 1 90 ? 8.292 -7.718 -8.344 1.00 96.38 90 THR A O 1
ATOM 692 N N . ALA A 1 91 ? 7.446 -8.630 -10.210 1.00 94.25 91 ALA A N 1
ATOM 693 C CA . ALA A 1 91 ? 6.059 -8.558 -9.743 1.00 94.25 91 ALA A CA 1
ATOM 694 C C . ALA A 1 91 ? 5.830 -9.397 -8.469 1.00 94.25 91 ALA A C 1
ATOM 696 O O . ALA A 1 91 ? 5.114 -8.966 -7.568 1.00 94.25 91 ALA A O 1
ATOM 697 N N . GLU A 1 92 ? 6.480 -10.561 -8.368 1.00 96.56 92 GLU A N 1
ATOM 698 C CA . GLU A 1 92 ? 6.430 -11.418 -7.180 1.00 96.56 92 GLU A CA 1
ATOM 699 C C . GLU A 1 92 ? 7.041 -10.727 -5.953 1.00 96.56 92 GLU A C 1
ATOM 701 O O . GLU A 1 92 ? 6.444 -10.719 -4.877 1.00 96.56 92 GLU A O 1
ATOM 706 N N . GLU A 1 93 ? 8.208 -10.096 -6.105 1.00 96.31 93 GLU A N 1
ATOM 707 C CA . GLU A 1 93 ? 8.853 -9.361 -5.014 1.00 96.31 93 GLU A CA 1
ATOM 708 C C . GLU A 1 93 ? 8.016 -8.166 -4.555 1.00 96.31 93 GLU A C 1
ATOM 710 O O . GLU A 1 93 ? 7.843 -7.979 -3.351 1.00 96.31 93 GLU A O 1
ATOM 715 N N . GLY A 1 94 ? 7.439 -7.407 -5.492 1.00 92.25 94 GLY A N 1
ATOM 716 C CA . GLY A 1 94 ? 6.543 -6.292 -5.180 1.00 92.25 94 GLY A CA 1
ATOM 717 C C . GLY A 1 94 ? 5.235 -6.710 -4.505 1.00 92.25 94 GLY A C 1
ATOM 718 O O . GLY A 1 94 ? 4.673 -5.954 -3.713 1.00 92.25 94 GLY A O 1
ATOM 719 N N . ALA A 1 95 ? 4.751 -7.928 -4.764 1.00 95.88 95 ALA A N 1
ATOM 720 C CA . ALA A 1 95 ? 3.525 -8.448 -4.160 1.00 95.88 95 ALA A CA 1
ATOM 721 C C . ALA A 1 95 ? 3.676 -8.781 -2.665 1.00 95.88 95 ALA A C 1
ATOM 723 O O . ALA A 1 95 ? 2.673 -8.847 -1.950 1.00 95.88 95 ALA A O 1
ATOM 724 N N . ARG A 1 96 ? 4.906 -8.941 -2.157 1.00 96.94 96 ARG A N 1
ATOM 725 C CA . ARG A 1 96 ? 5.170 -9.332 -0.758 1.00 96.94 96 ARG A CA 1
ATOM 726 C C . ARG A 1 96 ? 4.551 -8.368 0.253 1.00 96.94 96 ARG A C 1
ATOM 728 O O . ARG A 1 96 ? 3.929 -8.810 1.216 1.00 96.94 96 ARG A O 1
ATOM 735 N N . GLY A 1 97 ? 4.689 -7.061 0.026 1.00 95.31 97 GLY A N 1
ATOM 736 C CA . GLY A 1 97 ? 4.111 -6.023 0.884 1.00 95.31 97 GLY A CA 1
ATOM 737 C C . GLY A 1 97 ? 2.580 -6.101 0.967 1.00 95.31 97 GLY A C 1
ATOM 738 O O . GLY A 1 97 ? 2.0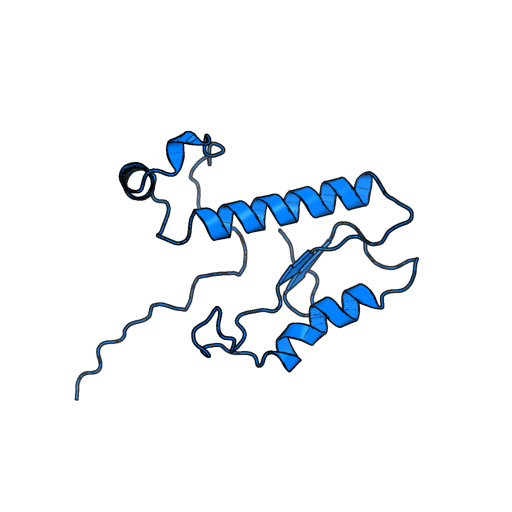42 -6.294 2.062 1.00 95.31 97 GLY A O 1
ATOM 739 N N . PRO A 1 98 ? 1.867 -5.996 -0.172 1.00 95.19 98 PRO A N 1
ATOM 740 C CA . PRO A 1 98 ? 0.413 -6.128 -0.221 1.00 95.19 98 PRO A CA 1
ATOM 741 C C . PRO A 1 98 ? -0.106 -7.445 0.368 1.00 95.19 98 PRO A C 1
ATOM 743 O O . PRO A 1 98 ? -1.037 -7.419 1.170 1.00 95.19 98 PRO A O 1
ATOM 746 N N . VAL A 1 99 ? 0.519 -8.583 0.040 1.00 97.69 99 VAL A N 1
ATOM 747 C CA . VAL A 1 99 ? 0.127 -9.900 0.572 1.00 97.69 99 VAL A CA 1
ATOM 748 C C . VAL A 1 99 ? 0.292 -9.944 2.088 1.00 97.69 99 VAL A C 1
ATOM 750 O O . VAL A 1 99 ? -0.625 -10.362 2.792 1.00 97.69 99 VAL A O 1
ATOM 753 N N . ARG A 1 100 ? 1.414 -9.446 2.619 1.00 96.06 100 ARG A N 1
ATOM 754 C CA . ARG A 1 100 ? 1.619 -9.361 4.067 1.00 96.06 100 ARG A CA 1
ATOM 755 C C . ARG A 1 100 ? 0.522 -8.530 4.730 1.00 96.06 100 ARG A C 1
ATOM 757 O O . ARG A 1 100 ? -0.015 -8.969 5.735 1.00 96.06 100 ARG A O 1
ATOM 764 N N . MET A 1 101 ? 0.168 -7.367 4.176 1.00 95.88 101 MET A N 1
ATOM 765 C CA . MET A 1 101 ? -0.885 -6.506 4.737 1.00 95.88 101 MET A CA 1
ATOM 766 C C . MET A 1 101 ? -2.298 -7.075 4.593 1.00 95.88 101 MET A C 1
ATOM 768 O O . MET A 1 101 ? -3.168 -6.697 5.367 1.00 95.88 101 MET A O 1
ATOM 772 N N . ALA A 1 102 ? -2.543 -7.982 3.649 1.00 96.06 102 ALA A N 1
ATOM 773 C CA . ALA A 1 102 ? -3.813 -8.701 3.561 1.00 96.06 102 ALA A CA 1
ATOM 774 C C . ALA A 1 102 ? -3.944 -9.804 4.630 1.00 96.06 102 ALA A C 1
ATOM 776 O O . ALA A 1 102 ? -5.056 -10.173 4.994 1.00 96.06 102 ALA A O 1
ATOM 777 N N . LEU A 1 103 ? -2.815 -10.317 5.131 1.00 97.00 103 LEU A N 1
ATOM 778 C CA . LEU A 1 103 ? -2.739 -11.442 6.070 1.00 97.00 103 LEU A CA 1
ATOM 779 C C . LEU A 1 103 ? -2.428 -11.026 7.518 1.00 97.00 103 LEU A C 1
ATOM 781 O O . LEU A 1 103 ? -2.164 -11.887 8.358 1.00 97.00 103 LEU A O 1
ATOM 785 N N . ILE A 1 104 ? -2.415 -9.726 7.829 1.00 96.44 104 ILE A N 1
ATOM 786 C CA . ILE A 1 104 ? -2.152 -9.257 9.198 1.00 96.44 104 ILE A CA 1
ATOM 787 C C . ILE A 1 104 ? -3.264 -9.700 10.159 1.00 96.44 104 ILE A C 1
ATOM 789 O O . ILE A 1 104 ? -4.432 -9.781 9.770 1.00 96.44 104 ILE A O 1
ATOM 793 N N . PRO A 1 105 ? -2.921 -9.949 11.433 1.00 95.19 105 PRO A N 1
ATOM 794 C CA . PRO A 1 105 ? -3.910 -10.277 12.447 1.00 95.19 105 PRO A CA 1
ATOM 795 C C . PRO A 1 105 ? -4.822 -9.078 12.760 1.00 95.19 105 PRO A C 1
ATOM 797 O O . PRO A 1 105 ? -4.551 -7.934 12.383 1.00 95.19 105 PRO A O 1
ATOM 800 N N . ALA A 1 106 ? -5.923 -9.334 13.471 1.00 93.56 106 ALA A N 1
ATOM 801 C CA . ALA A 1 106 ? -6.923 -8.316 13.806 1.00 93.56 106 ALA A CA 1
ATOM 802 C C . ALA A 1 106 ? -6.376 -7.176 14.690 1.00 93.56 106 ALA A C 1
ATOM 804 O O . ALA A 1 106 ? -6.878 -6.054 14.637 1.00 93.56 106 ALA A O 1
ATOM 805 N N . ASP A 1 107 ? -5.331 -7.442 15.472 1.00 93.69 107 ASP A N 1
ATOM 806 C CA . ASP A 1 107 ? -4.579 -6.471 16.275 1.00 93.69 107 ASP A CA 1
ATOM 807 C C . ASP A 1 107 ? -3.453 -5.773 15.487 1.00 93.69 107 ASP A C 1
ATOM 809 O O . ASP A 1 107 ? -2.733 -4.935 16.029 1.00 93.69 107 ASP A O 1
ATOM 813 N N . GLY A 1 108 ? -3.332 -6.066 14.190 1.00 94.56 108 GLY A N 1
ATOM 814 C CA . GLY A 1 108 ? -2.342 -5.482 13.298 1.00 94.56 108 GLY A CA 1
ATOM 815 C C . GLY A 1 108 ? -2.520 -3.977 13.045 1.00 94.56 108 GLY A C 1
ATOM 816 O O . GLY A 1 108 ? -3.520 -3.361 13.450 1.00 94.56 108 GLY A O 1
ATOM 817 N N . PRO A 1 109 ? -1.549 -3.366 12.338 1.00 95.38 109 P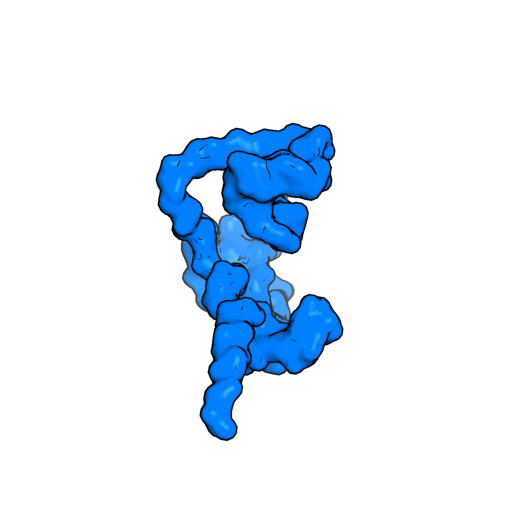RO A N 1
ATOM 818 C CA . PRO A 1 109 ? -1.538 -1.934 12.066 1.00 95.38 109 PRO A CA 1
ATOM 819 C C . PRO A 1 109 ? -2.742 -1.511 11.219 1.00 95.38 109 PRO A C 1
ATOM 821 O O . PRO A 1 109 ? -3.240 -2.263 10.381 1.00 95.38 109 PRO A O 1
ATOM 824 N N . SER A 1 110 ? -3.198 -0.276 11.421 1.00 96.19 110 SER A N 1
ATOM 825 C CA . SER A 1 110 ? -4.243 0.355 10.613 1.00 96.19 110 SER A CA 1
ATOM 826 C C . SER A 1 110 ? -3.936 1.844 10.450 1.00 96.19 110 SER A C 1
ATOM 828 O O . SER A 1 110 ? -3.420 2.492 11.362 1.00 96.19 110 SER A O 1
ATOM 830 N N . GLY A 1 111 ? -4.240 2.392 9.278 1.00 94.56 111 GLY A N 1
ATOM 831 C CA . GLY A 1 111 ? -3.992 3.782 8.906 1.00 94.56 111 GLY A CA 1
ATOM 832 C C . GLY A 1 111 ? -2.527 4.100 8.617 1.00 94.56 111 GLY A C 1
ATOM 833 O O . GLY A 1 111 ? -2.133 5.263 8.732 1.00 94.56 111 GLY A O 1
ATOM 834 N N . LYS A 1 112 ? -1.718 3.087 8.285 1.00 95.12 112 LYS A N 1
ATOM 835 C CA . LYS A 1 112 ? -0.281 3.217 8.021 1.00 95.12 112 LYS A CA 1
ATOM 836 C C . LYS A 1 112 ? 0.042 3.132 6.530 1.00 95.12 112 LYS A C 1
ATOM 838 O O . LYS A 1 112 ? -0.763 2.645 5.731 1.00 95.12 112 LYS A O 1
ATOM 843 N N . PHE A 1 113 ? 1.228 3.617 6.175 1.00 94.81 113 PHE A N 1
ATOM 844 C CA . PHE A 1 113 ? 1.811 3.483 4.845 1.00 94.81 113 PHE A CA 1
ATOM 845 C C . PHE A 1 113 ? 3.051 2.592 4.918 1.00 94.81 113 PHE A C 1
ATOM 847 O O . PHE A 1 113 ? 3.865 2.729 5.831 1.00 94.81 113 PHE A O 1
ATOM 854 N N . PHE A 1 114 ? 3.185 1.686 3.955 1.00 93.69 114 PHE A N 1
ATOM 855 C CA . PHE A 1 114 ? 4.314 0.772 3.853 1.00 93.69 114 PHE A CA 1
ATOM 856 C C . PHE A 1 114 ? 4.988 0.910 2.493 1.00 93.69 114 PHE A C 1
ATOM 858 O O . PHE A 1 114 ? 4.316 0.918 1.461 1.00 93.69 114 PHE A O 1
ATOM 865 N N . TYR A 1 115 ? 6.316 0.977 2.486 1.00 93.75 115 TYR A N 1
ATOM 866 C CA . TYR A 1 115 ? 7.116 0.765 1.286 1.00 93.75 115 TYR A CA 1
ATOM 867 C C . TYR A 1 115 ? 7.658 -0.659 1.335 1.00 93.75 115 TYR A C 1
ATOM 869 O O . TYR A 1 115 ? 8.363 -1.033 2.272 1.00 93.75 115 TYR A O 1
ATOM 877 N N . GLN A 1 116 ? 7.286 -1.478 0.354 1.00 92.69 116 GLN A N 1
ATOM 878 C CA . GLN A 1 116 ? 7.474 -2.922 0.402 1.00 92.69 116 GLN A CA 1
ATOM 879 C C . GLN A 1 116 ? 6.894 -3.505 1.703 1.00 92.69 116 GLN A C 1
ATOM 881 O O . GLN A 1 116 ? 5.681 -3.495 1.910 1.00 92.69 116 GLN A O 1
ATOM 886 N N . MET A 1 117 ? 7.746 -4.007 2.595 1.00 92.31 117 MET A N 1
ATOM 887 C CA . MET A 1 117 ? 7.349 -4.575 3.884 1.00 92.31 117 MET A CA 1
ATOM 888 C C . MET A 1 117 ? 7.655 -3.648 5.070 1.00 92.31 117 MET A C 1
ATOM 890 O O . MET A 1 117 ? 7.351 -3.999 6.209 1.00 92.31 117 MET A O 1
ATOM 894 N N . GLU A 1 118 ? 8.226 -2.472 4.838 1.00 93.81 118 GLU A N 1
ATOM 895 C CA . GLU A 1 118 ? 8.664 -1.563 5.896 1.00 93.81 118 GLU A CA 1
ATOM 896 C C . GLU A 1 118 ? 7.660 -0.427 6.083 1.00 93.81 118 GLU A C 1
ATOM 898 O O . GLU A 1 118 ? 7.159 0.138 5.109 1.00 93.81 118 GLU A O 1
ATOM 903 N N . GLU A 1 119 ? 7.329 -0.105 7.338 1.00 92.25 119 GLU A N 1
ATOM 904 C CA . GLU A 1 119 ? 6.502 1.070 7.629 1.00 92.25 119 GLU A CA 1
ATOM 905 C C . GLU A 1 119 ? 7.296 2.324 7.264 1.00 92.25 119 GLU A C 1
ATOM 907 O O . GLU A 1 119 ? 8.463 2.463 7.626 1.00 92.25 119 GLU A O 1
ATOM 912 N N . SER A 1 120 ? 6.658 3.239 6.545 1.00 89.69 120 SER A N 1
ATOM 913 C CA . SER A 1 120 ? 7.278 4.477 6.099 1.00 89.69 120 SER A CA 1
ATOM 914 C C . SER A 1 120 ? 6.391 5.665 6.444 1.00 89.69 120 SER A C 1
ATOM 916 O O . SER A 1 120 ? 5.165 5.553 6.552 1.00 89.69 120 SER A O 1
ATOM 918 N N . ALA A 1 121 ? 7.024 6.817 6.641 1.00 81.19 121 ALA A N 1
ATOM 919 C CA . ALA A 1 121 ? 6.305 8.066 6.806 1.00 81.19 121 ALA A CA 1
ATOM 920 C C . ALA A 1 121 ? 5.713 8.504 5.457 1.00 81.19 121 ALA A C 1
ATOM 922 O O . ALA A 1 121 ? 6.353 8.372 4.413 1.00 81.19 121 ALA A O 1
ATOM 923 N N . LEU A 1 122 ? 4.488 9.028 5.506 1.00 61.25 122 LEU A N 1
ATOM 924 C CA . LEU A 1 122 ? 3.905 9.812 4.415 1.00 61.25 122 LEU A CA 1
ATOM 925 C C . LEU A 1 122 ? 4.490 11.224 4.426 1.00 61.25 122 LEU A C 1
ATOM 927 O O . LEU A 1 122 ? 4.529 11.807 5.533 1.00 61.25 122 LEU A O 1
#

Organism: NCBI:txid112253

InterPro domains:
  IPR002347 Short-chain dehydrogenase/reductase SDR [PF13561] (39-90)
  IPR002347 Short-chain dehydrogenase/reductase SDR [PR00081] (47-66)
  IPR002347 Short-chain dehydrogenase/reductase SDR [PR00081] (66-83)
  IPR036291 NAD(P)-binding domain superfamily [SSF51735] (42-114)